Protein AF-A0A6H5H9C3-F1 (afdb_monomer_lite)

Secondary structure (DSSP, 8-state):
-----------------------S----PPP----HHHHHHHHHHHHHHHHHHHHHHHHHHHHHHTT-HHHHHHHHHHHHHHHHHHHHHHHHHHHHHHHHHHHHHHHHS--EEE-TTT--EEETT--HHHHHHHHTSHHHHHHHHHHHHHHHHHHHH--

Sequence (159 aa):
MNQKTLLKPVSHVRLFSFPSHRPSGQTNSLPSTLSAAQTQRNDETIKLLTEKINKLVNEAEAAGIEGNVEQAQGLMKLCDQLKDERETLQKQNDNHAWSQTAELAAAQEKQMEVCEVCGAFLIVGDAQSRIDDHLQGKQHVGYQRLRTSLEEIMVRIFP

Organism: NCBI:txid355587

InterPro domains:
  IPR004882 Luc7-related [PF03194] (38-154)
  IPR004882 Luc7-related [PTHR12375] (36-154)

Radius of gyration: 32.12 Å; chains: 1; bounding box: 60×35×96 Å

Foldseek 3Di:
DDDPDDDDPPPDDPQPPPDPPDPPDDDDDDLPQQDPVNLVVLVVLLVVLVVLLVVLQVVLVVCVVVVVNVSSVVSVVVSVVSVVVSVVSVVSNVVNVVVVVVVVVVVVPFRWDADPQQRDIDGPPDDVVVVVCVCPDPRNVVSNVVVVVVVVVCVVVPD

Structure (mmCIF, N/CA/C/O backbone):
data_AF-A0A6H5H9C3-F1
#
_entry.id   AF-A0A6H5H9C3-F1
#
loop_
_atom_site.group_PDB
_atom_site.id
_atom_site.type_symbol
_atom_site.label_atom_id
_atom_site.label_alt_id
_atom_site.label_comp_id
_atom_site.label_asym_id
_atom_site.label_entity_id
_atom_site.label_seq_id
_atom_site.pdbx_PDB_ins_code
_atom_site.Cartn_x
_atom_site.Cartn_y
_atom_site.Cartn_z
_atom_site.occupancy
_atom_site.B_iso_or_equiv
_atom_site.auth_seq_id
_atom_site.auth_comp_id
_atom_site.auth_asym_id
_atom_site.auth_atom_id
_atom_site.pdbx_PDB_model_num
ATOM 1 N N . MET A 1 1 ? 23.555 20.138 -42.096 1.00 34.34 1 MET A N 1
ATOM 2 C CA . MET A 1 1 ? 23.236 18.814 -41.523 1.00 34.34 1 MET A CA 1
ATOM 3 C C . MET A 1 1 ? 22.228 18.993 -40.403 1.00 34.34 1 MET A C 1
ATOM 5 O O . MET A 1 1 ? 22.575 19.577 -39.394 1.00 34.34 1 MET A O 1
ATOM 9 N N . ASN A 1 2 ? 20.981 18.572 -40.605 1.00 30.94 2 ASN A N 1
ATOM 10 C CA . ASN A 1 2 ? 19.953 18.534 -39.563 1.00 30.94 2 ASN A CA 1
ATOM 11 C C . ASN A 1 2 ? 19.039 17.348 -39.880 1.00 30.94 2 ASN A C 1
ATOM 13 O O . ASN A 1 2 ? 18.155 17.467 -40.724 1.00 30.94 2 ASN A O 1
ATOM 17 N N . GLN A 1 3 ? 19.278 16.197 -39.251 1.00 36.44 3 GLN A N 1
ATOM 18 C CA . GLN A 1 3 ? 18.297 15.114 -39.230 1.00 36.44 3 GLN A CA 1
ATOM 19 C C . GLN A 1 3 ? 17.528 15.213 -37.918 1.00 36.44 3 GLN A C 1
ATOM 21 O O . GLN A 1 3 ? 18.000 14.806 -36.863 1.00 36.44 3 GLN A O 1
ATOM 26 N N . LYS A 1 4 ? 16.332 15.797 -38.005 1.00 38.25 4 LYS A N 1
ATOM 27 C CA . LYS A 1 4 ? 15.279 15.607 -37.012 1.00 38.25 4 LYS A CA 1
ATOM 28 C C . LYS A 1 4 ? 14.803 14.161 -37.154 1.00 38.25 4 LYS A C 1
ATOM 30 O O . LYS A 1 4 ? 14.008 13.862 -38.040 1.00 38.25 4 LYS A O 1
ATOM 35 N N . THR A 1 5 ? 15.324 13.257 -36.332 1.00 40.38 5 THR A N 1
ATOM 36 C CA . THR A 1 5 ? 14.770 11.908 -36.207 1.00 40.38 5 THR A CA 1
ATOM 37 C C . THR A 1 5 ? 13.437 12.005 -35.481 1.00 40.38 5 THR A C 1
ATOM 39 O O . THR A 1 5 ? 13.353 12.387 -34.316 1.00 40.38 5 THR A O 1
ATOM 42 N N . LEU A 1 6 ? 12.395 11.719 -36.251 1.00 36.31 6 LEU A N 1
ATOM 43 C CA . LEU A 1 6 ? 10.996 11.639 -35.878 1.00 36.31 6 LEU A CA 1
ATOM 44 C C . LEU A 1 6 ? 10.822 10.683 -34.683 1.00 36.31 6 LEU A C 1
ATOM 46 O O . LEU A 1 6 ? 10.907 9.467 -34.840 1.00 36.31 6 LEU A O 1
ATOM 50 N N . LEU A 1 7 ? 10.582 11.244 -33.497 1.00 38.78 7 LEU A N 1
ATOM 51 C CA . LEU A 1 7 ? 10.073 10.521 -32.332 1.00 38.78 7 LEU A CA 1
ATOM 52 C C . LEU A 1 7 ? 8.739 9.879 -32.730 1.00 38.78 7 LEU A C 1
ATOM 54 O O . LEU A 1 7 ? 7.749 10.581 -32.943 1.00 38.78 7 LEU A O 1
ATOM 58 N N . LYS A 1 8 ? 8.710 8.553 -32.882 1.00 35.19 8 LYS A N 1
ATOM 59 C CA . LYS A 1 8 ? 7.444 7.827 -33.004 1.00 35.19 8 LYS A CA 1
ATOM 60 C C . LYS A 1 8 ? 6.852 7.651 -31.601 1.00 35.19 8 LYS A C 1
ATOM 62 O O . LYS A 1 8 ? 7.593 7.274 -30.693 1.00 35.19 8 LYS A O 1
ATOM 67 N N . PRO A 1 9 ? 5.549 7.913 -31.407 1.00 36.75 9 PRO A N 1
ATOM 68 C CA . PRO A 1 9 ? 4.890 7.663 -30.136 1.00 36.75 9 PRO A CA 1
ATOM 69 C C . PRO A 1 9 ? 4.886 6.157 -29.868 1.00 36.75 9 PRO A C 1
ATOM 71 O O . PRO A 1 9 ? 4.458 5.365 -30.707 1.00 36.75 9 PRO A O 1
ATOM 74 N N . VAL A 1 10 ? 5.391 5.772 -28.701 1.00 47.66 10 VAL A N 1
ATOM 75 C CA . VAL A 1 10 ? 5.420 4.395 -28.209 1.00 47.66 10 VAL A CA 1
ATOM 76 C C . VAL A 1 10 ? 3.984 4.006 -27.835 1.00 47.66 10 VAL A C 1
ATOM 78 O O . VAL A 1 10 ? 3.555 4.176 -26.701 1.00 47.66 10 VAL A O 1
ATOM 81 N N . SER A 1 11 ? 3.185 3.587 -28.819 1.00 41.50 11 SER A N 1
ATOM 82 C CA . SER A 1 11 ? 1.753 3.300 -28.639 1.00 41.50 11 SER A CA 1
ATOM 83 C C . SER A 1 11 ? 1.401 1.812 -28.605 1.00 41.50 11 SER A C 1
ATOM 85 O O . SER A 1 11 ? 0.225 1.475 -28.706 1.00 41.50 11 SER A O 1
ATOM 87 N N . HIS A 1 12 ? 2.363 0.908 -28.415 1.00 40.94 12 HIS A N 1
ATOM 88 C CA . HIS A 1 12 ? 2.082 -0.521 -28.238 1.00 40.94 12 HIS A CA 1
ATOM 89 C C . HIS A 1 12 ? 3.097 -1.167 -27.285 1.00 40.94 12 HIS A C 1
ATOM 91 O O . HIS A 1 12 ? 4.005 -1.872 -27.707 1.00 40.94 12 HIS A O 1
ATOM 97 N N . VAL A 1 13 ? 2.943 -0.921 -25.982 1.00 40.88 13 VAL A N 1
ATOM 98 C CA . VAL A 1 13 ? 3.722 -1.598 -24.933 1.00 40.88 13 VAL A CA 1
ATOM 99 C C . VAL A 1 13 ? 2.786 -2.547 -24.207 1.00 40.88 13 VAL A C 1
ATOM 101 O O . VAL A 1 13 ? 1.769 -2.133 -23.650 1.00 40.88 13 VAL A O 1
ATOM 104 N N . ARG A 1 14 ? 3.107 -3.843 -24.224 1.00 41.47 14 ARG A N 1
ATOM 105 C CA . ARG A 1 14 ? 2.462 -4.802 -23.323 1.00 41.47 14 ARG A CA 1
ATOM 106 C C . ARG A 1 14 ? 2.904 -4.454 -21.907 1.00 41.47 14 ARG A C 1
ATOM 108 O O . ARG A 1 14 ? 4.060 -4.678 -21.563 1.00 41.47 14 ARG A O 1
ATOM 115 N N . LEU A 1 15 ? 1.982 -3.940 -21.093 1.00 38.38 15 LEU A N 1
ATOM 116 C CA . LEU A 1 15 ? 2.167 -3.901 -19.647 1.00 38.38 15 LEU A CA 1
ATOM 117 C C . LEU A 1 15 ? 2.417 -5.334 -19.165 1.00 38.38 15 LEU A C 1
ATOM 119 O O . LEU A 1 15 ? 1.490 -6.137 -19.073 1.00 38.38 15 LEU A O 1
ATOM 123 N N . PHE A 1 16 ? 3.662 -5.657 -18.837 1.00 40.94 16 PHE A N 1
ATOM 124 C CA . PHE A 1 16 ? 3.949 -6.812 -18.003 1.00 40.94 16 PHE A CA 1
ATOM 125 C C . PHE A 1 16 ? 3.758 -6.376 -16.553 1.00 40.94 16 PHE A C 1
ATOM 127 O O . PHE A 1 16 ? 4.698 -5.990 -15.867 1.00 40.94 16 PHE A O 1
ATOM 134 N N . SER A 1 17 ? 2.505 -6.401 -16.096 1.00 43.41 17 SER A N 1
ATOM 135 C CA . SER A 1 17 ? 2.225 -6.404 -14.664 1.00 43.41 17 SER A CA 1
ATOM 136 C C . SER A 1 17 ? 2.742 -7.737 -14.124 1.00 43.41 17 SER A C 1
ATOM 138 O O . SER A 1 17 ? 2.190 -8.794 -14.433 1.00 43.41 17 SER A O 1
ATOM 140 N N . PHE A 1 18 ? 3.853 -7.708 -13.387 1.00 39.09 18 PHE A N 1
ATOM 141 C CA . PHE A 1 18 ? 4.238 -8.851 -12.569 1.00 39.09 18 PHE A CA 1
ATOM 142 C C . PHE A 1 18 ? 3.123 -9.047 -11.538 1.00 39.09 18 PHE A C 1
ATOM 144 O O . PHE A 1 18 ? 2.817 -8.102 -10.810 1.00 39.09 18 PHE A O 1
ATOM 151 N N . PRO A 1 19 ? 2.476 -10.224 -11.471 1.00 38.62 19 PRO A N 1
ATOM 152 C CA . PRO A 1 19 ? 1.470 -10.451 -10.458 1.00 38.62 19 PRO A CA 1
ATOM 153 C C . PRO A 1 19 ? 2.187 -10.489 -9.111 1.00 38.62 19 PRO A C 1
ATOM 155 O O . PRO A 1 19 ? 2.839 -11.481 -8.783 1.00 38.62 19 PRO A O 1
ATOM 158 N N . SER A 1 20 ? 2.031 -9.437 -8.306 1.00 45.88 20 SER A N 1
ATOM 159 C CA . SER A 1 20 ? 2.064 -9.605 -6.856 1.00 45.88 20 SER A CA 1
ATOM 160 C C . SER A 1 20 ? 1.095 -10.748 -6.556 1.00 45.88 20 SER A C 1
ATOM 162 O O . SER A 1 20 ? -0.081 -10.670 -6.915 1.00 45.88 20 SER A O 1
ATOM 164 N N . HIS A 1 21 ? 1.603 -11.868 -6.034 1.00 38.03 21 HIS A N 1
ATOM 165 C CA . HIS A 1 21 ? 0.806 -13.051 -5.714 1.00 38.03 21 HIS A CA 1
ATOM 166 C C . HIS A 1 21 ? -0.350 -12.636 -4.791 1.00 38.03 21 HIS A C 1
ATOM 168 O O . HIS A 1 21 ? -0.188 -12.488 -3.583 1.00 38.03 21 HIS A O 1
ATOM 174 N N . ARG A 1 22 ? -1.528 -12.415 -5.380 1.00 41.31 22 ARG A N 1
ATOM 175 C CA . ARG A 1 22 ? -2.783 -12.180 -4.675 1.00 41.31 22 ARG A CA 1
ATOM 176 C C . ARG A 1 22 ? -3.394 -13.557 -4.414 1.00 41.31 22 ARG A C 1
ATOM 178 O O . ARG A 1 22 ? -3.741 -14.228 -5.388 1.00 41.31 22 ARG A O 1
ATOM 185 N N . PRO A 1 23 ? -3.543 -14.003 -3.155 1.00 34.94 23 PRO A N 1
ATOM 186 C CA . PRO A 1 23 ? -4.258 -15.237 -2.886 1.00 34.94 23 PRO A CA 1
ATOM 187 C C . PRO A 1 23 ? -5.704 -15.063 -3.363 1.00 34.94 23 PRO A C 1
ATOM 189 O O . PRO A 1 23 ? -6.411 -14.123 -2.996 1.00 34.94 23 PRO A O 1
ATOM 192 N N . SER A 1 24 ? -6.104 -15.942 -4.274 1.00 39.88 24 SER A N 1
ATOM 193 C CA . SER A 1 24 ? -7.412 -15.987 -4.911 1.00 39.88 24 SER A CA 1
ATOM 194 C C . SER A 1 24 ? -8.480 -16.390 -3.897 1.00 39.88 24 SER A C 1
ATOM 196 O O . SER A 1 24 ? -8.550 -17.554 -3.509 1.00 39.88 24 SER A O 1
ATOM 198 N N . GLY A 1 25 ? -9.314 -15.435 -3.478 1.00 43.12 25 GLY A N 1
ATOM 199 C CA . GLY A 1 25 ? -10.442 -15.734 -2.596 1.00 43.12 25 GLY A CA 1
ATOM 200 C C . GLY A 1 25 ? -11.137 -14.528 -1.972 1.00 43.12 25 GLY A C 1
ATOM 201 O O . GLY A 1 25 ? -11.368 -14.544 -0.771 1.00 43.12 25 GLY A O 1
ATOM 202 N N . GLN A 1 26 ? -11.482 -13.491 -2.741 1.00 38.97 26 GLN A N 1
ATOM 203 C CA . GLN A 1 26 ? -12.469 -12.505 -2.285 1.00 38.97 26 GLN A CA 1
ATOM 204 C C . GLN A 1 26 ? -13.233 -11.927 -3.478 1.00 38.97 26 GLN A C 1
ATOM 206 O O . GLN A 1 26 ? -12.684 -11.238 -4.336 1.00 38.97 26 GLN A O 1
ATOM 211 N N . THR A 1 27 ? -14.510 -12.293 -3.548 1.00 36.69 27 THR A N 1
ATOM 212 C CA . THR A 1 27 ? -15.517 -11.737 -4.448 1.00 36.69 27 THR A CA 1
ATOM 213 C C . THR A 1 27 ? -15.648 -10.239 -4.187 1.00 36.69 27 THR A C 1
ATOM 215 O O . THR A 1 27 ? -15.846 -9.836 -3.044 1.00 36.69 27 THR A O 1
ATOM 218 N N . ASN A 1 28 ? -15.542 -9.422 -5.238 1.00 39.44 28 ASN A N 1
ATOM 219 C CA . ASN A 1 28 ? -15.745 -7.975 -5.184 1.00 39.44 28 ASN A CA 1
ATOM 220 C C . ASN A 1 28 ? -17.190 -7.642 -4.769 1.00 39.44 28 ASN A C 1
ATOM 222 O O . ASN A 1 28 ? -18.066 -7.480 -5.614 1.00 39.44 28 ASN A O 1
ATOM 226 N N . SER A 1 29 ? -17.429 -7.498 -3.471 1.00 36.78 29 SER A N 1
ATOM 227 C CA . SER A 1 29 ? -18.354 -6.490 -2.958 1.00 36.78 29 SER A CA 1
ATOM 228 C C . SER A 1 29 ? -17.519 -5.249 -2.661 1.00 36.78 29 SER A C 1
ATOM 230 O O . SER A 1 29 ? -16.536 -5.357 -1.929 1.00 36.78 29 SER A O 1
ATOM 232 N N . LEU A 1 30 ? -17.870 -4.099 -3.246 1.00 33.38 30 LEU A N 1
ATOM 233 C CA . LEU A 1 30 ? -17.202 -2.829 -2.953 1.00 33.38 30 LEU A CA 1
ATOM 234 C C . LEU A 1 30 ? -17.127 -2.628 -1.427 1.00 33.38 30 LEU A C 1
ATOM 236 O O . LEU A 1 30 ? -18.184 -2.595 -0.792 1.00 33.38 30 LEU A O 1
ATOM 240 N N . PRO A 1 31 ? -15.935 -2.493 -0.818 1.00 45.16 31 PRO A N 1
ATOM 241 C CA . PRO A 1 31 ? -15.855 -2.044 0.558 1.00 45.16 31 PRO A CA 1
ATOM 242 C C . PRO A 1 31 ? -16.257 -0.571 0.568 1.00 45.16 31 PRO A C 1
ATOM 244 O O . PRO A 1 31 ? -15.658 0.260 -0.113 1.00 45.16 31 PRO A O 1
ATOM 247 N N . SER A 1 32 ? -17.320 -0.255 1.299 1.00 44.19 32 SER A N 1
ATOM 248 C CA . SER A 1 32 ? -17.755 1.111 1.560 1.00 44.19 32 SER A CA 1
ATOM 249 C C . SER A 1 32 ? -16.576 1.895 2.141 1.00 44.19 32 SER A C 1
ATOM 251 O O . SER A 1 32 ? -16.198 1.680 3.291 1.00 44.19 32 SER A O 1
ATOM 253 N N . THR A 1 33 ? -15.960 2.772 1.351 1.00 55.62 33 THR A N 1
ATOM 254 C CA . THR A 1 33 ? -14.841 3.608 1.797 1.00 55.62 33 THR A CA 1
ATOM 255 C C . THR A 1 33 ? -15.364 4.596 2.840 1.00 55.62 33 THR A C 1
ATOM 257 O O . THR A 1 33 ? -16.000 5.597 2.500 1.00 55.62 33 THR A O 1
ATOM 260 N N . LEU A 1 34 ? -15.176 4.289 4.125 1.00 62.75 34 LEU A N 1
ATOM 261 C CA . LEU A 1 34 ? -15.508 5.198 5.222 1.00 62.75 34 LEU A CA 1
ATOM 262 C C . LEU A 1 34 ? -14.599 6.431 5.126 1.00 62.75 34 LEU A C 1
ATOM 264 O O . LEU A 1 34 ? -13.398 6.306 4.948 1.00 62.75 34 LEU A O 1
ATOM 268 N N . SER A 1 35 ? -15.152 7.643 5.208 1.00 69.69 35 SER A N 1
ATOM 269 C CA . SER A 1 35 ? -14.317 8.854 5.197 1.00 69.69 35 SER A CA 1
ATOM 270 C C . SER A 1 35 ? -13.532 8.995 6.508 1.00 69.69 35 SER A C 1
ATOM 272 O O . SER A 1 35 ? -13.998 8.544 7.554 1.00 69.69 35 SER A O 1
ATOM 274 N N . ALA A 1 36 ? -12.399 9.707 6.494 1.00 73.44 36 ALA A N 1
ATOM 275 C CA . ALA A 1 36 ? -11.625 10.004 7.709 1.00 73.44 36 ALA A CA 1
ATOM 276 C C . ALA A 1 36 ? -12.474 10.677 8.812 1.00 73.44 36 ALA A C 1
ATOM 278 O O . ALA A 1 36 ? -12.313 10.390 9.996 1.00 73.44 36 ALA A O 1
ATOM 279 N N . ALA A 1 37 ? -13.447 11.510 8.422 1.00 76.94 37 ALA A N 1
ATOM 280 C CA . ALA A 1 37 ? -14.406 12.115 9.345 1.00 76.94 37 ALA A CA 1
ATOM 281 C C . ALA A 1 37 ? -15.378 11.088 9.955 1.00 76.94 37 ALA A C 1
ATOM 283 O O . ALA A 1 37 ? -15.817 11.252 11.089 1.00 76.94 37 ALA A O 1
ATOM 284 N N . GLN A 1 38 ? -15.725 10.030 9.218 1.00 78.69 38 GLN A N 1
ATOM 285 C CA . GLN A 1 38 ? -16.552 8.929 9.714 1.00 78.69 38 GLN A CA 1
ATOM 286 C C . GLN A 1 38 ? -15.774 8.075 10.724 1.00 78.69 38 GLN A C 1
ATOM 288 O O . GLN A 1 38 ? -16.304 7.774 11.786 1.00 78.69 38 GLN A O 1
ATOM 293 N N . THR A 1 39 ? -14.508 7.758 10.427 1.00 79.38 39 THR A N 1
ATOM 294 C CA . THR A 1 39 ? -13.589 7.071 11.349 1.00 79.38 39 THR A CA 1
ATOM 295 C C . THR A 1 39 ? -13.470 7.821 12.674 1.00 79.38 39 THR A C 1
ATOM 297 O O . THR A 1 39 ? -13.676 7.228 13.727 1.00 79.38 39 THR A O 1
ATOM 300 N N . GLN A 1 40 ? -13.249 9.139 12.637 1.00 80.88 40 GLN A N 1
ATOM 301 C CA . GLN A 1 40 ? -13.139 9.940 13.858 1.00 80.88 40 GLN A CA 1
ATOM 302 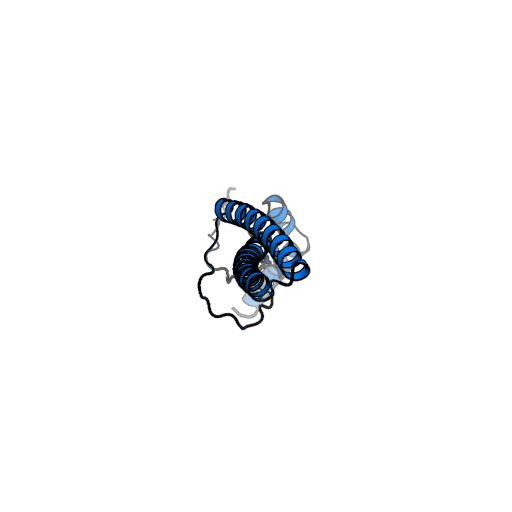C C . GLN A 1 40 ? -14.434 9.935 14.692 1.00 80.88 40 GLN A C 1
ATOM 304 O O . GLN A 1 40 ? -14.382 9.787 15.912 1.00 80.88 40 GLN A O 1
ATOM 309 N N . ARG A 1 41 ? -15.608 10.037 14.050 1.00 85.62 41 ARG A N 1
ATOM 310 C CA . ARG A 1 41 ? -16.906 9.927 14.745 1.00 85.62 41 ARG A CA 1
ATOM 311 C C . ARG A 1 41 ? -17.126 8.539 15.343 1.00 85.62 41 ARG A C 1
ATOM 313 O O . ARG A 1 41 ? -17.678 8.423 16.438 1.00 85.62 41 ARG A O 1
ATOM 320 N N . ASN A 1 42 ? -16.700 7.490 14.643 1.00 86.31 42 ASN A N 1
ATOM 321 C CA . ASN A 1 42 ? -16.767 6.125 15.150 1.00 86.31 42 ASN A CA 1
ATOM 322 C C . ASN A 1 42 ? -15.861 5.968 16.378 1.00 86.31 42 ASN A C 1
ATOM 324 O O . ASN A 1 42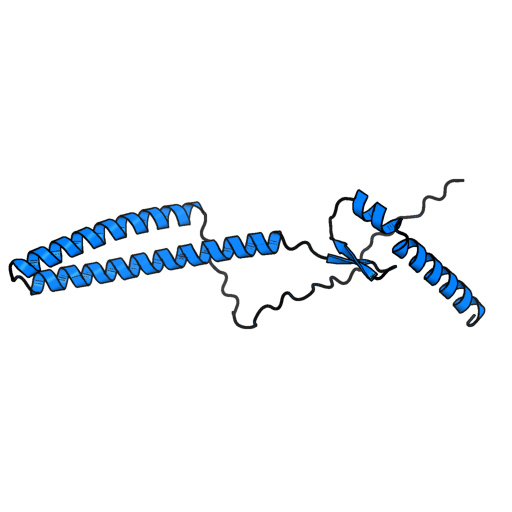 ? -16.314 5.419 17.376 1.00 86.31 42 ASN A O 1
ATOM 328 N N . ASP A 1 43 ? -14.647 6.526 16.365 1.00 86.88 43 ASP A N 1
ATOM 329 C CA . ASP A 1 43 ? -13.733 6.512 17.517 1.00 86.88 43 ASP A CA 1
ATOM 330 C C . ASP A 1 43 ? -14.300 7.260 18.730 1.00 86.88 43 ASP A C 1
ATOM 332 O O . ASP A 1 43 ? -14.187 6.798 19.867 1.00 86.88 43 ASP A O 1
ATOM 336 N N . GLU A 1 44 ? -14.949 8.405 18.513 1.00 90.06 44 GLU A N 1
ATOM 337 C CA . GLU A 1 44 ? -15.666 9.128 19.570 1.00 90.06 44 GLU A CA 1
ATOM 338 C C . GLU A 1 44 ? -16.826 8.294 20.129 1.00 90.06 44 GLU A C 1
ATOM 340 O O . GLU A 1 44 ? -16.998 8.194 21.345 1.00 90.06 44 GLU A O 1
ATOM 345 N N . THR A 1 45 ? -17.576 7.621 19.256 1.00 90.81 45 THR A N 1
ATOM 346 C CA . THR A 1 45 ? -18.684 6.742 19.653 1.00 90.81 45 THR A CA 1
ATOM 347 C C . THR A 1 45 ? -18.181 5.525 20.436 1.00 90.81 45 THR A C 1
ATOM 349 O O . THR A 1 45 ? -18.754 5.183 21.467 1.00 90.81 45 THR A O 1
ATOM 352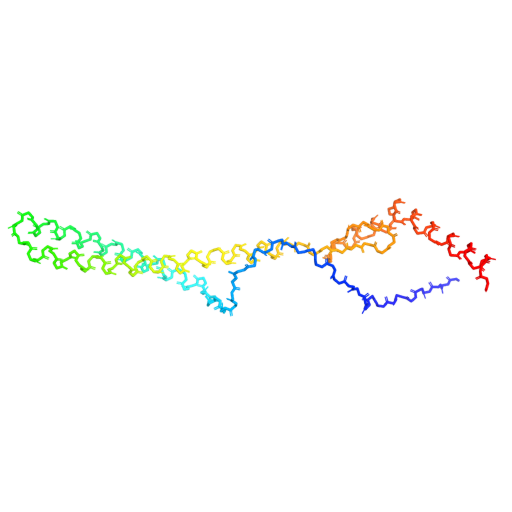 N N . ILE A 1 46 ? -17.065 4.916 20.023 1.00 92.12 46 ILE A N 1
ATOM 353 C CA . ILE A 1 46 ? -16.403 3.804 20.723 1.00 92.12 46 ILE A CA 1
ATOM 354 C C . ILE A 1 46 ? -15.977 4.220 22.136 1.00 92.12 46 ILE A C 1
ATOM 356 O O . ILE A 1 46 ? -16.187 3.462 23.090 1.00 92.12 46 ILE A O 1
ATOM 360 N N . LYS A 1 47 ? -15.428 5.431 22.306 1.00 93.12 47 LYS A N 1
ATOM 361 C CA . LYS A 1 47 ? -15.080 5.973 23.631 1.00 93.12 47 LYS A CA 1
ATOM 362 C C . LYS A 1 47 ? -16.318 6.130 24.512 1.00 93.12 47 LYS A C 1
ATOM 364 O O . LYS A 1 47 ? -16.330 5.630 25.635 1.00 93.12 47 LYS A O 1
ATOM 369 N N . LEU A 1 48 ? -17.383 6.735 23.983 1.00 93.75 48 LEU A N 1
ATOM 370 C CA . LEU A 1 48 ? -18.644 6.915 24.711 1.00 93.75 48 LEU A CA 1
ATOM 371 C C . LEU A 1 48 ? -19.296 5.578 25.096 1.00 93.75 48 LEU A C 1
ATOM 373 O O . LEU A 1 48 ? -19.804 5.436 26.208 1.00 93.75 48 LEU A O 1
ATOM 377 N N . LEU A 1 49 ? -19.274 4.586 24.201 1.00 93.62 49 LEU A N 1
ATOM 378 C CA . LEU A 1 49 ? -19.761 3.235 24.486 1.00 93.62 49 LEU A CA 1
ATOM 379 C C . LEU A 1 49 ? -18.933 2.574 25.590 1.00 93.62 49 LEU A C 1
ATOM 381 O O . LEU A 1 49 ? -19.501 1.981 26.500 1.00 93.62 49 LEU A O 1
ATOM 385 N N . THR A 1 50 ? -17.609 2.734 25.568 1.00 93.69 50 THR A N 1
ATOM 386 C CA . THR A 1 50 ? -16.711 2.196 26.604 1.00 93.69 50 THR A CA 1
ATOM 387 C C . THR A 1 50 ? -17.002 2.803 27.978 1.00 93.69 50 THR A C 1
ATOM 389 O O . THR A 1 50 ? -17.096 2.076 28.966 1.00 93.69 50 THR A O 1
ATOM 392 N N . GLU A 1 51 ? -17.220 4.117 28.055 1.00 95.62 51 GLU A N 1
ATOM 393 C CA . GLU A 1 51 ? -17.619 4.776 29.303 1.00 95.62 51 GLU A CA 1
ATOM 394 C C . GLU A 1 51 ? -18.974 4.276 29.820 1.00 95.62 51 GLU A C 1
ATOM 396 O O . GLU A 1 51 ? -19.117 4.013 31.015 1.00 95.62 51 GLU A O 1
ATOM 401 N N . LYS A 1 52 ? -19.966 4.112 28.935 1.00 94.38 52 LYS A N 1
ATOM 402 C CA . LYS A 1 52 ? -21.287 3.573 29.298 1.00 94.38 52 LYS A CA 1
ATOM 403 C C . LYS A 1 52 ? -21.207 2.127 29.783 1.00 94.38 52 LYS A C 1
ATOM 405 O O . LYS A 1 52 ? -21.825 1.804 30.791 1.00 94.38 52 LYS A O 1
ATOM 410 N N . ILE A 1 53 ? -20.425 1.284 29.107 1.00 95.19 53 ILE A N 1
ATOM 411 C CA . ILE A 1 53 ? -20.168 -0.106 29.504 1.00 95.19 53 ILE A CA 1
ATOM 412 C C . ILE A 1 53 ? -19.590 -0.147 30.921 1.00 95.19 53 ILE A C 1
ATOM 414 O O . ILE A 1 53 ? -20.121 -0.854 31.769 1.00 95.19 53 ILE A O 1
ATOM 418 N N . ASN A 1 54 ? -18.565 0.660 31.210 1.00 95.69 54 ASN A N 1
ATOM 419 C CA . ASN A 1 54 ? -17.949 0.695 32.539 1.00 95.69 54 ASN A CA 1
ATOM 420 C C . ASN A 1 54 ? -18.938 1.132 33.632 1.00 95.69 54 ASN A C 1
ATOM 422 O O . ASN A 1 54 ? -18.940 0.563 34.720 1.00 95.69 54 ASN A O 1
ATOM 426 N N . LYS A 1 55 ? -19.813 2.106 33.346 1.00 95.94 55 LYS A N 1
ATOM 427 C CA . LYS A 1 55 ? -20.871 2.515 34.286 1.00 95.94 55 LYS A CA 1
ATOM 428 C C . LYS A 1 55 ? -21.864 1.384 34.556 1.00 95.94 55 LYS A C 1
ATOM 430 O O . LYS A 1 55 ? -22.132 1.094 35.715 1.00 95.94 55 LYS A O 1
ATOM 435 N N . LEU A 1 56 ? -22.347 0.714 33.508 1.00 94.50 56 LEU A N 1
ATOM 436 C CA . LEU A 1 56 ? -23.289 -0.402 33.644 1.00 94.50 56 LEU A CA 1
ATOM 437 C C . LEU A 1 56 ? -22.688 -1.592 34.396 1.00 94.50 56 LEU A C 1
ATOM 439 O O . LEU A 1 56 ? -23.400 -2.236 35.158 1.00 94.50 56 LEU A O 1
ATOM 443 N N . VAL A 1 57 ? -21.396 -1.878 34.207 1.00 95.44 57 VAL A N 1
ATOM 444 C CA . VAL A 1 57 ? -20.694 -2.921 34.972 1.00 95.44 57 VAL A CA 1
ATOM 445 C C . VAL A 1 57 ? -20.672 -2.566 36.457 1.00 95.44 57 VAL A C 1
ATOM 447 O O . VAL A 1 57 ? -21.083 -3.386 37.270 1.00 95.44 57 VAL A O 1
ATOM 450 N N . ASN A 1 58 ? -20.299 -1.334 36.810 1.00 96.06 58 ASN A N 1
ATOM 451 C CA . ASN A 1 58 ? -20.286 -0.892 38.207 1.00 96.06 58 ASN A CA 1
ATOM 452 C C . ASN A 1 58 ? -21.688 -0.940 38.847 1.00 96.06 58 ASN A C 1
ATOM 454 O O . ASN A 1 58 ? -21.836 -1.355 39.994 1.00 96.06 58 ASN A O 1
ATOM 458 N N . GLU A 1 59 ? -22.727 -0.533 38.111 1.00 94.44 59 GLU A N 1
ATOM 459 C CA . GLU A 1 59 ? -24.120 -0.607 38.576 1.00 94.44 59 GLU A CA 1
ATOM 460 C C . GLU A 1 59 ? -24.590 -2.061 38.749 1.00 94.44 59 GLU A C 1
ATOM 462 O O . GLU A 1 59 ? -25.276 -2.378 39.722 1.00 94.44 59 GLU A O 1
ATOM 467 N N . ALA A 1 60 ? -24.199 -2.962 37.840 1.00 95.50 60 ALA A N 1
ATOM 468 C CA . ALA A 1 60 ? -24.512 -4.385 37.934 1.00 95.50 60 ALA A CA 1
ATOM 469 C C . ALA A 1 60 ? -23.813 -5.047 39.131 1.00 95.50 60 ALA A C 1
ATOM 471 O O . ALA A 1 60 ? -24.425 -5.857 39.827 1.00 95.50 60 ALA A O 1
ATOM 472 N N . GLU A 1 61 ? -22.555 -4.686 39.394 1.00 94.25 61 GLU A N 1
ATOM 473 C CA . GLU A 1 61 ? -21.800 -5.150 40.559 1.00 94.25 61 GLU A CA 1
ATOM 474 C C . GLU A 1 61 ? -22.448 -4.686 41.868 1.00 94.25 61 GLU A C 1
ATOM 476 O O . GLU A 1 61 ? -22.661 -5.505 42.763 1.00 94.25 61 GLU A O 1
ATOM 481 N N . ALA A 1 62 ? -22.836 -3.409 41.966 1.00 95.38 62 ALA A N 1
ATOM 482 C CA . ALA A 1 62 ? -23.530 -2.873 43.137 1.00 95.38 62 ALA A CA 1
ATOM 483 C C . ALA A 1 62 ? -24.868 -3.589 43.393 1.00 95.38 62 ALA A C 1
ATOM 485 O O . ALA A 1 62 ? -25.102 -4.077 44.499 1.00 95.38 62 ALA A O 1
ATOM 486 N N . ALA A 1 63 ? -25.701 -3.745 42.356 1.00 94.75 63 ALA A N 1
ATOM 487 C CA . ALA A 1 63 ? -26.958 -4.489 42.452 1.00 94.75 63 ALA A CA 1
ATOM 488 C C . ALA A 1 63 ? -26.735 -5.961 42.854 1.00 94.75 63 ALA A C 1
ATOM 490 O O . ALA A 1 63 ? -27.527 -6.531 43.603 1.00 94.75 63 ALA A O 1
ATOM 491 N N . GLY A 1 64 ? -25.638 -6.574 42.397 1.00 94.31 64 GLY A N 1
ATOM 492 C CA . GLY A 1 64 ? -25.237 -7.924 42.790 1.00 94.31 64 GLY A CA 1
ATOM 493 C C . GLY A 1 64 ? -24.860 -8.036 44.271 1.00 94.31 64 GLY A C 1
ATOM 494 O O . GLY A 1 64 ? -25.280 -8.987 44.931 1.00 94.31 64 GLY A O 1
ATOM 495 N N . ILE A 1 65 ? -24.123 -7.057 44.810 1.00 93.56 65 ILE A N 1
ATOM 496 C CA . ILE A 1 65 ? -23.743 -6.996 46.235 1.00 93.56 65 ILE A CA 1
ATOM 497 C C . ILE A 1 65 ? -24.977 -6.809 47.126 1.00 93.56 65 ILE A C 1
ATOM 499 O O . ILE A 1 65 ? -25.072 -7.427 48.185 1.00 93.56 65 ILE A O 1
ATOM 503 N N . GLU A 1 66 ? -25.946 -6.008 46.681 1.00 95.00 66 GLU A N 1
ATOM 504 C CA . GLU A 1 66 ? -27.230 -5.806 47.366 1.00 95.00 66 GLU A CA 1
ATOM 505 C C . GLU A 1 66 ? -28.159 -7.034 47.293 1.00 95.00 66 GLU A C 1
ATOM 507 O O . GLU A 1 66 ? -29.218 -7.054 47.920 1.00 95.00 66 GLU A O 1
ATOM 512 N N . GLY A 1 67 ? -27.769 -8.078 46.553 1.00 95.12 67 GLY A N 1
ATOM 513 C CA . GLY A 1 67 ? -28.548 -9.304 46.377 1.00 95.12 67 GLY A CA 1
ATOM 514 C C . GLY A 1 67 ? -29.674 -9.182 45.348 1.00 95.12 67 GLY A C 1
ATOM 515 O O . GLY A 1 67 ? -30.486 -10.099 45.218 1.00 95.12 67 GLY A O 1
ATOM 516 N N . ASN A 1 68 ? -29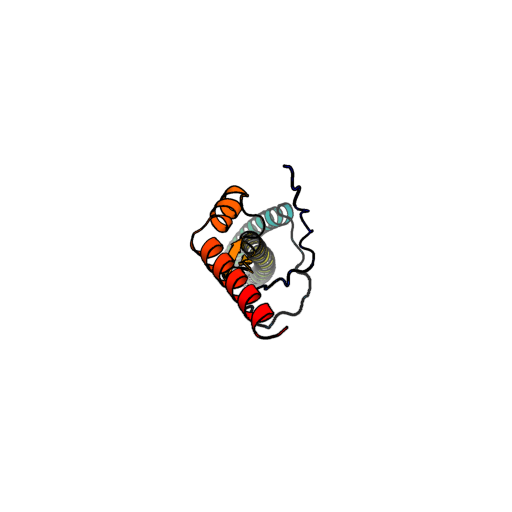.724 -8.086 44.585 1.00 93.81 68 ASN A N 1
ATOM 517 C CA . ASN A 1 68 ? -30.738 -7.839 43.565 1.00 93.81 68 ASN A CA 1
ATOM 518 C C . ASN A 1 68 ? -30.343 -8.478 42.220 1.00 93.81 68 ASN A C 1
ATOM 520 O O . ASN A 1 68 ? -29.966 -7.817 41.247 1.00 93.81 68 ASN A O 1
ATOM 524 N N . VAL A 1 69 ? -30.400 -9.814 42.187 1.00 91.94 69 VAL A N 1
ATOM 525 C C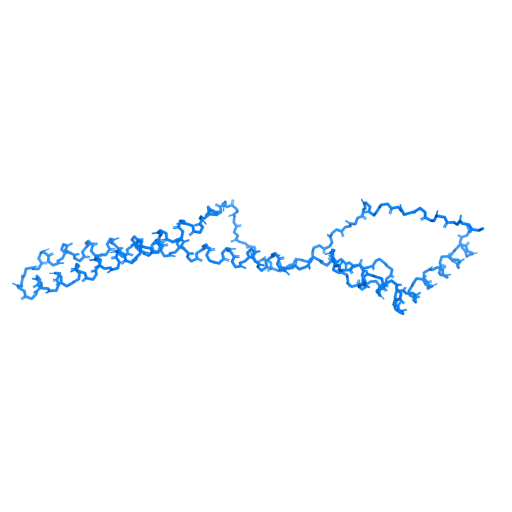A . VAL A 1 69 ? -29.887 -10.650 41.085 1.00 91.94 69 VAL A CA 1
ATOM 526 C C . VAL A 1 69 ? -30.570 -10.348 39.745 1.00 91.94 69 VAL A C 1
ATOM 528 O O . VAL A 1 69 ? -29.903 -10.318 38.711 1.00 91.94 69 VAL A O 1
ATOM 531 N N . GLU A 1 70 ? -31.879 -10.092 39.741 1.00 94.06 70 GLU A N 1
ATOM 532 C CA . GLU A 1 70 ? -32.647 -9.817 38.517 1.00 94.06 70 GLU A CA 1
ATOM 533 C C . GLU A 1 70 ? -32.224 -8.495 37.862 1.00 94.06 70 GLU A C 1
ATOM 535 O O . GLU A 1 70 ? -32.034 -8.434 36.643 1.00 94.06 70 GLU A O 1
ATOM 540 N N . GLN A 1 71 ? -31.995 -7.453 38.666 1.00 92.38 71 GLN A N 1
ATOM 541 C CA . GLN A 1 71 ? -31.507 -6.164 38.178 1.00 92.38 71 GLN A CA 1
ATOM 542 C C . GLN A 1 71 ? -30.076 -6.275 37.637 1.00 92.38 71 GLN A C 1
ATOM 544 O O . GLN A 1 71 ? -29.802 -5.793 36.536 1.00 92.38 71 GLN A O 1
ATOM 549 N N . ALA A 1 72 ? -29.181 -6.958 38.359 1.00 94.06 72 ALA A N 1
ATOM 550 C CA . ALA A 1 72 ? -27.803 -7.177 37.918 1.00 94.06 72 ALA A CA 1
ATOM 551 C C . ALA A 1 72 ? -27.743 -7.929 36.574 1.00 94.06 72 ALA A C 1
ATOM 553 O O . ALA A 1 72 ? -27.007 -7.539 35.665 1.00 94.06 72 ALA A O 1
ATOM 554 N N . GLN A 1 73 ? -28.575 -8.963 36.400 1.00 93.56 73 GLN A N 1
ATOM 555 C CA . GLN A 1 73 ? -28.689 -9.691 35.132 1.00 93.56 73 GLN A CA 1
ATOM 556 C C . GLN A 1 73 ? -29.217 -8.813 33.990 1.00 93.56 73 GLN A C 1
ATOM 558 O O . GLN A 1 73 ? -28.744 -8.931 32.858 1.00 93.56 73 GLN A O 1
ATOM 563 N N . GLY A 1 74 ? -30.183 -7.930 34.262 1.00 94.50 74 GLY A N 1
ATOM 564 C CA . GLY A 1 74 ? -30.694 -6.974 33.278 1.00 94.50 74 GLY A CA 1
ATOM 565 C C . GLY A 1 74 ? -29.622 -5.990 32.801 1.00 94.50 74 GLY A C 1
ATOM 566 O O . GLY A 1 74 ? -29.449 -5.800 31.596 1.00 94.50 74 GLY A O 1
ATOM 567 N N . LEU A 1 75 ? -28.857 -5.421 33.737 1.00 93.25 75 LEU A N 1
ATOM 568 C CA . LEU A 1 75 ? -27.762 -4.492 33.441 1.00 93.25 75 LEU A CA 1
ATOM 569 C C . LEU A 1 75 ? -26.637 -5.167 32.648 1.00 93.25 75 LEU A C 1
ATOM 571 O O . LEU A 1 75 ? -26.123 -4.582 31.693 1.00 93.25 75 LEU A O 1
ATOM 575 N N . MET A 1 76 ? -26.304 -6.420 32.971 1.00 93.44 76 MET A N 1
ATOM 576 C CA . MET A 1 76 ? -25.266 -7.154 32.247 1.00 93.44 76 MET A CA 1
ATOM 577 C C . MET A 1 76 ? -25.684 -7.505 30.811 1.00 93.44 76 MET A C 1
ATOM 579 O O . MET A 1 76 ? -24.872 -7.388 29.897 1.00 93.44 76 MET A O 1
ATOM 583 N N . LYS A 1 77 ? -26.965 -7.819 30.569 1.00 94.81 77 LYS A N 1
ATOM 584 C CA . LYS A 1 77 ? -27.485 -7.995 29.199 1.00 94.81 77 LYS A CA 1
ATOM 585 C C . LYS A 1 77 ? -27.346 -6.725 28.360 1.00 94.81 77 LYS A C 1
ATOM 587 O O . LYS A 1 77 ? -26.983 -6.805 27.190 1.00 94.81 77 LYS A O 1
ATOM 592 N N . LEU A 1 78 ? -27.631 -5.561 28.945 1.00 93.00 78 LEU A N 1
ATOM 593 C CA . LEU A 1 78 ? -27.454 -4.281 28.257 1.00 93.00 78 LEU A CA 1
ATOM 594 C C . LEU A 1 78 ? -25.967 -3.989 28.001 1.00 93.00 78 LEU A C 1
ATOM 596 O O . LEU A 1 78 ? -25.601 -3.520 26.927 1.00 93.00 78 LEU A O 1
ATOM 600 N N . CYS A 1 79 ? -25.106 -4.308 28.967 1.00 94.88 79 CYS A N 1
ATOM 601 C CA . CYS A 1 79 ? -23.658 -4.205 28.831 1.00 94.88 79 CYS A CA 1
ATOM 602 C C . CYS A 1 79 ? -23.137 -5.030 27.641 1.00 94.88 79 CYS A C 1
ATOM 604 O O . CYS A 1 79 ? -22.350 -4.520 26.845 1.00 94.88 79 CYS A O 1
ATOM 606 N N . ASP A 1 80 ? -23.616 -6.263 27.473 1.00 93.75 80 ASP A N 1
ATOM 607 C CA . ASP A 1 80 ? -23.219 -7.125 26.356 1.00 93.75 80 ASP A CA 1
ATOM 608 C C . ASP A 1 80 ? -23.684 -6.576 24.998 1.00 93.75 80 ASP A C 1
ATOM 610 O O . ASP A 1 80 ? -22.889 -6.522 24.063 1.00 93.75 80 ASP A O 1
ATOM 614 N N . GLN A 1 81 ? -24.902 -6.029 24.908 1.00 94.62 81 GLN A N 1
ATOM 615 C CA . GLN A 1 81 ? -25.378 -5.365 23.682 1.00 94.62 81 GLN A CA 1
ATOM 616 C C . GLN A 1 81 ? -24.482 -4.186 23.271 1.00 94.62 81 GLN A C 1
ATOM 618 O O . GLN A 1 81 ? -24.138 -4.035 22.098 1.00 94.62 81 GLN A O 1
ATOM 623 N N . LEU A 1 82 ? -24.066 -3.356 24.233 1.00 93.44 82 LEU A N 1
ATOM 624 C CA . LEU A 1 82 ? -23.173 -2.229 23.951 1.00 93.44 82 LEU A CA 1
ATOM 625 C C . LEU A 1 82 ? -21.753 -2.689 23.586 1.00 93.44 82 LEU A C 1
ATOM 627 O O . LEU A 1 82 ? -21.077 -2.015 22.804 1.00 93.44 82 LEU A O 1
ATOM 631 N N . LYS A 1 83 ? -21.282 -3.824 24.125 1.00 93.00 83 LYS A N 1
ATOM 632 C CA . LYS A 1 83 ? -19.997 -4.422 23.722 1.00 93.00 83 LYS A CA 1
ATOM 633 C C . LYS A 1 83 ? -20.032 -4.874 22.265 1.00 93.00 83 LYS A C 1
ATOM 635 O O . LYS A 1 83 ? -19.064 -4.595 21.556 1.00 93.00 83 LYS A O 1
ATOM 640 N N . ASP A 1 84 ? -21.123 -5.499 21.830 1.00 93.62 84 ASP A N 1
ATOM 641 C CA . ASP A 1 84 ? -21.304 -5.952 20.447 1.00 93.62 84 ASP A CA 1
ATOM 642 C C . ASP A 1 84 ? -21.333 -4.767 19.466 1.00 93.62 84 ASP A C 1
ATOM 644 O O . ASP A 1 84 ? -20.680 -4.794 18.417 1.00 93.62 84 ASP A O 1
ATOM 648 N N . GLU A 1 85 ? -22.029 -3.681 19.823 1.00 91.38 85 GLU A N 1
ATOM 649 C CA . GLU A 1 85 ? -22.055 -2.446 19.029 1.00 91.38 85 GLU A CA 1
ATOM 650 C C . GLU A 1 85 ? -20.655 -1.820 18.920 1.00 91.38 85 GLU A C 1
ATOM 652 O O . GLU A 1 85 ? -20.189 -1.496 17.822 1.00 91.38 85 GLU A O 1
ATOM 657 N N . ARG A 1 86 ? -19.936 -1.723 20.046 1.00 92.94 86 ARG A N 1
ATOM 658 C CA . ARG A 1 86 ? -18.555 -1.225 20.084 1.00 92.94 86 ARG A CA 1
ATOM 659 C C . ARG A 1 86 ? -17.627 -2.086 19.226 1.00 92.94 86 ARG A C 1
ATOM 661 O O . ARG A 1 86 ? -16.829 -1.541 18.471 1.00 92.94 86 ARG A O 1
ATOM 668 N N . GLU A 1 87 ? -17.713 -3.412 19.326 1.00 90.31 87 GLU A N 1
ATOM 669 C CA . GLU A 1 87 ? -16.889 -4.331 18.529 1.00 90.31 87 GLU A CA 1
ATOM 670 C C . GLU A 1 87 ? -17.184 -4.200 17.029 1.00 90.31 87 GLU A C 1
ATOM 672 O O . GLU A 1 87 ? -16.268 -4.227 16.206 1.00 90.31 87 GLU A O 1
ATOM 677 N N . THR A 1 88 ? -18.450 -3.996 16.664 1.00 88.62 88 THR A N 1
ATOM 678 C CA . THR A 1 88 ? -18.855 -3.770 15.272 1.00 88.62 88 THR A CA 1
ATOM 679 C C . THR A 1 88 ? -18.234 -2.487 14.716 1.00 88.62 88 THR A C 1
ATOM 681 O O . THR A 1 88 ? -17.657 -2.507 13.626 1.00 88.62 88 THR A O 1
ATOM 684 N N . LEU A 1 89 ? -18.290 -1.386 15.472 1.00 86.94 89 LEU A N 1
ATOM 685 C CA . LEU A 1 89 ? -17.667 -0.115 15.089 1.00 86.94 89 LEU A CA 1
ATOM 686 C C . LEU A 1 89 ? -16.136 -0.217 15.020 1.00 86.94 89 LEU A C 1
ATOM 688 O O . LEU A 1 89 ? -15.530 0.323 14.095 1.00 86.94 89 LEU A O 1
ATOM 692 N N . GLN A 1 90 ? -15.517 -0.953 15.947 1.00 86.12 90 GLN A N 1
ATOM 693 C CA . GLN A 1 90 ? -14.074 -1.203 15.955 1.00 86.12 90 GLN A CA 1
ATOM 694 C C . GLN A 1 90 ? -13.638 -1.941 14.679 1.00 86.12 90 GLN A C 1
ATOM 696 O O . GLN A 1 90 ? -12.760 -1.471 13.959 1.00 86.12 90 GLN A O 1
ATOM 701 N N . LYS A 1 91 ? -14.328 -3.037 14.327 1.00 84.19 91 LYS A N 1
ATOM 702 C CA . LYS A 1 91 ? -14.063 -3.805 13.098 1.00 84.19 91 LYS A CA 1
ATOM 703 C C . LYS A 1 91 ? -14.243 -2.964 11.836 1.00 84.19 91 LYS A C 1
ATOM 705 O O . LYS A 1 91 ? -13.497 -3.134 10.874 1.00 84.19 91 LYS A O 1
ATOM 710 N N . GLN A 1 92 ? -15.230 -2.069 11.805 1.00 81.25 92 GLN A N 1
ATOM 711 C CA . GLN A 1 92 ? -15.413 -1.149 10.679 1.00 81.25 92 GLN A CA 1
ATOM 712 C C . GLN A 1 92 ? -14.219 -0.198 10.521 1.00 81.25 92 GLN A C 1
ATOM 714 O O . GLN A 1 92 ? -13.812 0.074 9.392 1.00 81.25 92 GLN A O 1
ATOM 719 N N . ASN A 1 93 ? -13.630 0.265 11.628 1.00 80.50 93 ASN A N 1
ATOM 720 C CA . ASN A 1 93 ? -12.476 1.158 11.587 1.00 80.50 93 ASN A CA 1
ATOM 721 C C . ASN A 1 93 ? -11.172 0.430 11.209 1.00 80.50 93 ASN A C 1
ATOM 723 O O . ASN A 1 93 ? -10.421 0.904 10.356 1.00 80.50 93 ASN A O 1
ATOM 727 N N . ASP A 1 94 ? -10.941 -0.766 11.757 1.00 73.81 94 ASP A N 1
ATOM 728 C CA . ASP A 1 94 ? -9.743 -1.569 11.466 1.00 73.81 94 ASP A CA 1
ATOM 729 C C . ASP A 1 94 ? -9.664 -1.967 9.980 1.00 73.81 94 ASP A C 1
ATOM 731 O O . ASP A 1 94 ? -8.602 -1.893 9.354 1.00 73.81 94 ASP A O 1
ATOM 735 N N . ASN A 1 95 ? -10.805 -2.315 9.374 1.00 69.44 95 ASN A N 1
ATOM 736 C CA . ASN A 1 95 ? -10.887 -2.602 7.938 1.00 69.44 95 ASN A CA 1
ATOM 737 C C . ASN A 1 95 ? -10.549 -1.375 7.076 1.00 69.44 95 ASN A C 1
ATOM 739 O O . ASN A 1 95 ? -9.942 -1.517 6.012 1.00 69.44 95 ASN A O 1
ATOM 743 N N . HIS A 1 96 ? -10.900 -0.170 7.530 1.00 66.81 96 HIS A N 1
ATOM 744 C CA . HIS A 1 96 ? -10.549 1.065 6.834 1.00 66.81 96 HIS A CA 1
ATOM 745 C C . HIS A 1 96 ? -9.046 1.373 6.945 1.00 66.81 96 HIS A C 1
ATOM 747 O O . HIS A 1 96 ? -8.417 1.705 5.941 1.00 66.81 96 HIS A O 1
ATOM 753 N N . ALA A 1 97 ? -8.442 1.190 8.124 1.00 60.72 97 ALA A N 1
ATOM 754 C CA . ALA A 1 97 ? -7.004 1.388 8.325 1.00 60.72 97 ALA A CA 1
ATOM 755 C C . ALA A 1 97 ? -6.156 0.434 7.462 1.00 60.72 97 ALA A C 1
ATOM 757 O O . ALA A 1 97 ? -5.169 0.855 6.848 1.00 60.72 97 ALA A O 1
ATOM 758 N N . TRP A 1 98 ? -6.566 -0.835 7.350 1.00 59.53 98 TRP A N 1
ATOM 759 C CA . TRP A 1 98 ? -5.916 -1.797 6.460 1.00 59.53 98 TRP A CA 1
ATOM 760 C C . TRP A 1 98 ? -6.127 -1.454 4.981 1.00 59.53 98 TRP A C 1
ATOM 762 O O . TRP A 1 98 ? -5.167 -1.480 4.216 1.00 59.53 98 TRP A O 1
ATOM 772 N N . SER A 1 99 ? -7.344 -1.061 4.585 1.00 63.00 99 SER A N 1
ATOM 773 C CA . SER A 1 99 ? -7.646 -0.619 3.214 1.00 63.00 99 SER A CA 1
ATOM 774 C C . SER A 1 99 ? -6.790 0.576 2.804 1.00 63.00 99 SER A C 1
ATOM 776 O O . SER A 1 99 ? -6.188 0.558 1.737 1.00 63.00 99 SER A O 1
ATOM 778 N N . GLN A 1 100 ? -6.681 1.589 3.662 1.00 61.84 100 GLN A N 1
ATOM 779 C CA . GLN A 1 100 ? -5.903 2.790 3.377 1.00 61.84 100 GLN A CA 1
ATOM 780 C C . GLN A 1 100 ? -4.400 2.493 3.333 1.00 61.84 100 GLN A C 1
ATOM 782 O O . GLN A 1 100 ? -3.701 2.991 2.454 1.00 61.84 100 GLN A O 1
ATOM 787 N N . THR A 1 101 ? -3.898 1.633 4.224 1.00 60.94 101 THR A N 1
ATOM 788 C CA . THR A 1 101 ? -2.491 1.197 4.206 1.00 60.94 101 THR A CA 1
ATOM 789 C C . THR A 1 101 ? -2.177 0.366 2.961 1.00 60.94 101 THR A C 1
ATOM 791 O O . THR A 1 101 ? -1.133 0.559 2.345 1.00 60.94 101 THR A O 1
ATOM 794 N N . ALA A 1 102 ? -3.082 -0.526 2.553 1.00 61.38 102 ALA A N 1
ATOM 795 C CA . ALA A 1 102 ? -2.942 -1.318 1.336 1.00 61.38 102 ALA A CA 1
ATOM 796 C C . ALA A 1 102 ? -3.010 -0.447 0.073 1.00 61.38 102 ALA A C 1
ATOM 798 O O . ALA A 1 102 ? -2.260 -0.680 -0.869 1.00 61.38 102 ALA A O 1
ATOM 799 N N . GLU A 1 103 ? -3.860 0.578 0.062 1.00 61.06 103 GLU A N 1
ATOM 800 C CA . GLU A 1 103 ? -3.969 1.538 -1.037 1.00 61.06 103 GLU A CA 1
ATOM 801 C C . GLU A 1 103 ? -2.735 2.448 -1.124 1.00 61.06 103 GLU A C 1
ATOM 803 O O . GLU A 1 103 ? -2.206 2.664 -2.210 1.00 61.06 103 GLU A O 1
ATOM 808 N N . LEU A 1 104 ? -2.194 2.892 0.015 1.00 60.88 104 LEU A N 1
ATOM 809 C CA . LEU A 1 104 ? -0.919 3.613 0.090 1.00 60.88 104 LEU A CA 1
ATOM 810 C C . LEU A 1 104 ? 0.263 2.739 -0.353 1.00 60.88 104 LEU A C 1
ATOM 812 O O . LEU A 1 104 ? 1.140 3.213 -1.073 1.00 60.88 104 LEU A O 1
ATOM 816 N N . ALA A 1 105 ? 0.285 1.465 0.046 1.00 61.03 105 ALA A N 1
ATOM 817 C CA . ALA A 1 105 ? 1.311 0.513 -0.367 1.00 61.03 105 ALA A CA 1
ATOM 818 C C . ALA A 1 105 ? 1.228 0.208 -1.871 1.00 61.03 105 ALA A C 1
ATOM 820 O O . ALA A 1 105 ? 2.255 0.204 -2.545 1.00 61.03 105 ALA A O 1
ATOM 821 N N . ALA A 1 106 ? 0.019 0.038 -2.413 1.00 61.72 106 ALA A N 1
ATOM 822 C CA . ALA A 1 106 ? -0.210 -0.128 -3.847 1.00 61.72 106 ALA A CA 1
ATOM 823 C C . ALA A 1 106 ? 0.154 1.140 -4.640 1.00 61.72 106 ALA A C 1
ATOM 825 O O . ALA A 1 106 ? 0.724 1.045 -5.721 1.00 61.72 106 ALA A O 1
ATOM 826 N N . ALA A 1 107 ? -0.100 2.333 -4.094 1.00 60.91 107 ALA A N 1
ATOM 827 C CA . ALA A 1 107 ? 0.316 3.596 -4.705 1.00 60.91 107 ALA A CA 1
ATOM 828 C C . ALA A 1 107 ? 1.843 3.803 -4.674 1.00 60.91 107 ALA A C 1
ATOM 830 O O . ALA A 1 107 ? 2.387 4.519 -5.515 1.00 60.91 107 ALA A O 1
ATOM 831 N N . GLN A 1 108 ? 2.547 3.186 -3.717 1.00 59.12 108 GLN A N 1
ATOM 832 C CA . GLN A 1 108 ? 4.012 3.169 -3.670 1.00 59.12 108 GLN A CA 1
ATOM 833 C C . GLN A 1 108 ? 4.647 2.071 -4.531 1.00 59.12 108 GLN A C 1
ATOM 835 O O . GLN A 1 108 ? 5.863 2.107 -4.749 1.00 59.12 108 GLN A O 1
ATOM 840 N N . GLU A 1 109 ? 3.865 1.123 -5.051 1.00 70.75 109 GLU A N 1
ATOM 841 C CA . GLU A 1 109 ? 4.358 0.122 -5.990 1.00 70.75 109 GLU A CA 1
ATOM 842 C C . GLU A 1 109 ? 4.629 0.797 -7.338 1.00 70.75 109 GLU A C 1
ATOM 844 O O . GLU A 1 109 ? 3.747 1.045 -8.161 1.00 70.75 109 GLU A O 1
ATOM 849 N N . LYS A 1 110 ? 5.894 1.158 -7.550 1.00 78.50 110 LYS A N 1
ATOM 850 C CA . LYS A 1 110 ? 6.335 1.758 -8.804 1.00 78.50 110 LYS A CA 1
ATOM 851 C C . LYS A 1 110 ? 6.223 0.725 -9.914 1.00 78.50 110 LYS A C 1
ATOM 853 O O . LYS A 1 110 ? 6.915 -0.292 -9.898 1.00 78.50 110 LYS A O 1
ATOM 858 N N . GLN A 1 111 ? 5.374 1.017 -10.891 1.00 83.31 111 GLN A N 1
ATOM 859 C CA . GLN A 1 111 ? 5.217 0.185 -12.071 1.00 83.31 111 GLN A CA 1
ATOM 860 C C . GLN A 1 111 ? 6.560 0.053 -12.804 1.00 83.31 111 GLN A C 1
ATOM 862 O O . GLN A 1 111 ? 7.216 1.053 -13.099 1.00 83.31 111 GLN A O 1
ATOM 867 N N . MET A 1 112 ? 6.961 -1.185 -13.098 1.00 89.88 112 MET A N 1
ATOM 868 C CA . MET A 1 112 ? 8.183 -1.486 -13.841 1.00 89.88 112 MET A CA 1
ATOM 869 C C . MET A 1 112 ? 7.866 -1.972 -15.254 1.00 89.88 112 MET A C 1
ATOM 871 O O . MET A 1 112 ? 6.879 -2.670 -15.482 1.00 89.88 112 MET A O 1
ATOM 875 N N . GLU A 1 113 ? 8.741 -1.641 -16.192 1.00 89.25 113 GLU A N 1
ATOM 876 C CA . GLU A 1 113 ? 8.748 -2.142 -17.562 1.00 89.25 113 GLU A CA 1
ATOM 877 C C . GLU A 1 113 ? 10.134 -2.679 -17.924 1.00 89.25 113 GLU A C 1
ATOM 879 O O . GLU A 1 113 ? 11.121 -2.397 -17.249 1.00 89.25 113 GLU A O 1
ATOM 884 N N . VAL A 1 114 ? 10.223 -3.496 -18.969 1.00 95.12 114 VAL A N 1
ATOM 885 C CA . VAL A 1 114 ? 11.496 -4.057 -19.433 1.00 95.12 114 VAL A CA 1
ATOM 886 C C . VAL A 1 114 ? 11.949 -3.284 -20.661 1.00 95.12 114 VAL A C 1
ATOM 888 O O . VAL A 1 114 ? 11.206 -3.174 -21.632 1.00 95.12 114 VAL A O 1
ATOM 891 N N . CYS A 1 115 ? 13.185 -2.788 -20.645 1.00 95.25 115 CYS A N 1
ATOM 892 C CA . CYS A 1 115 ? 13.782 -2.156 -21.811 1.00 95.25 115 CYS A CA 1
ATOM 893 C C . CYS A 1 115 ? 13.875 -3.155 -22.967 1.00 95.25 115 CYS A C 1
ATOM 895 O O . CYS A 1 115 ? 14.507 -4.206 -22.844 1.00 95.25 115 CYS A O 1
ATOM 897 N N . GLU A 1 116 ? 13.327 -2.796 -24.124 1.00 94.25 116 GLU A N 1
ATOM 898 C CA . GLU A 1 116 ? 13.318 -3.684 -25.284 1.00 94.25 116 GLU A CA 1
ATOM 899 C C . GLU A 1 116 ? 14.721 -3.988 -25.806 1.00 94.25 116 GLU A C 1
ATOM 901 O O . GLU A 1 116 ? 14.928 -5.072 -26.341 1.00 94.25 116 GLU A O 1
ATOM 906 N N . VAL A 1 117 ? 15.685 -3.072 -25.645 1.00 95.19 117 VAL A N 1
ATOM 907 C CA . VAL A 1 117 ? 17.056 -3.197 -26.169 1.00 95.19 117 VAL A CA 1
ATOM 908 C C . VAL A 1 117 ? 17.900 -4.147 -25.326 1.00 95.19 117 VAL A C 1
ATOM 910 O O . VAL A 1 117 ? 18.443 -5.120 -25.849 1.00 95.19 117 VAL A O 1
ATOM 913 N N . CYS A 1 118 ? 18.020 -3.866 -24.027 1.00 95.69 118 CYS A N 1
ATOM 914 C CA . CYS A 1 118 ? 18.946 -4.567 -23.135 1.00 95.69 118 CYS A CA 1
ATOM 915 C C . CYS A 1 118 ? 18.269 -5.450 -22.083 1.00 95.69 118 CYS A C 1
ATOM 917 O O . CYS A 1 118 ? 18.968 -6.127 -21.336 1.00 95.69 118 CYS A O 1
ATOM 919 N N . GLY A 1 119 ? 16.936 -5.458 -22.003 1.00 93.44 119 GLY A N 1
ATOM 920 C CA . GLY A 1 119 ? 16.193 -6.319 -21.082 1.00 93.44 119 GLY A CA 1
ATOM 921 C C . GLY A 1 119 ? 16.257 -5.902 -19.609 1.00 93.44 119 GLY A C 1
ATOM 922 O O . GLY A 1 119 ? 15.771 -6.638 -18.755 1.00 93.44 119 GLY A O 1
ATOM 923 N 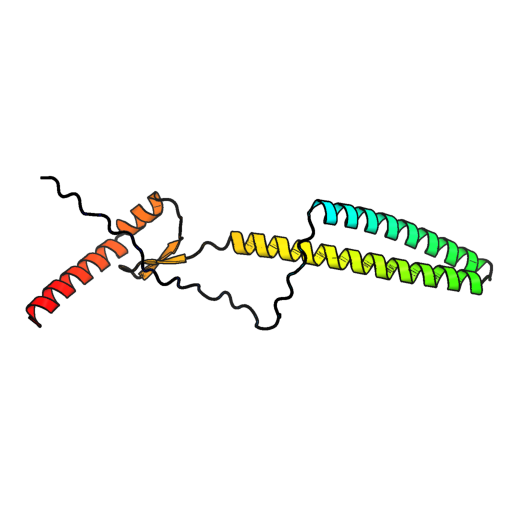N . ALA A 1 120 ? 16.852 -4.752 -19.285 1.00 95.12 120 ALA A N 1
ATOM 924 C CA . ALA A 1 120 ? 16.881 -4.253 -17.913 1.00 95.12 120 ALA A CA 1
ATOM 925 C C . ALA A 1 120 ? 15.545 -3.601 -17.526 1.00 95.12 120 ALA A C 1
ATOM 927 O O . ALA A 1 120 ? 14.870 -3.005 -18.368 1.00 95.12 120 ALA A O 1
ATOM 928 N N . PHE A 1 121 ? 15.186 -3.699 -16.245 1.00 95.00 121 PHE A N 1
ATOM 929 C CA . PHE A 1 121 ? 13.981 -3.071 -15.713 1.00 95.00 121 PHE A CA 1
ATOM 930 C C . PHE A 1 121 ? 14.126 -1.547 -15.638 1.00 95.00 121 PHE A C 1
ATOM 932 O O . PHE A 1 121 ? 15.149 -1.024 -15.193 1.00 95.00 121 PHE A O 1
ATOM 939 N N . LEU A 1 122 ? 13.074 -0.854 -16.053 1.00 90.38 122 LEU A N 1
ATOM 940 C CA . LEU A 1 122 ? 12.877 0.584 -15.975 1.00 90.38 122 LEU A CA 1
ATOM 941 C C . LEU A 1 122 ? 11.639 0.865 -15.130 1.00 90.38 122 LEU A C 1
ATOM 943 O O . LEU A 1 122 ? 10.682 0.095 -15.141 1.00 90.38 122 LEU A O 1
ATOM 947 N N . ILE A 1 123 ? 11.656 1.970 -14.395 1.00 89.25 123 ILE A N 1
ATOM 948 C CA . ILE A 1 123 ? 10.491 2.434 -13.648 1.00 89.25 123 ILE A CA 1
ATOM 949 C C . ILE A 1 123 ? 9.690 3.374 -14.551 1.00 89.25 123 ILE A C 1
ATOM 951 O O . ILE A 1 123 ? 10.222 4.371 -15.043 1.00 89.25 123 ILE A O 1
ATOM 955 N N . VAL A 1 124 ? 8.404 3.085 -14.729 1.00 86.69 124 VAL A N 1
ATOM 956 C CA . VAL A 1 124 ? 7.493 3.928 -15.506 1.00 86.69 124 VAL A CA 1
ATOM 957 C C . VAL A 1 124 ? 7.323 5.272 -14.794 1.00 86.69 124 VAL A C 1
ATOM 959 O O . VAL A 1 124 ? 7.006 5.324 -13.606 1.00 86.69 124 VAL A O 1
ATOM 962 N N . GLY A 1 125 ? 7.540 6.369 -15.522 1.00 85.12 125 GLY A N 1
ATOM 963 C CA . GLY A 1 125 ? 7.425 7.728 -14.981 1.00 85.12 125 GLY A CA 1
ATOM 964 C C . GLY A 1 125 ? 8.585 8.164 -14.076 1.00 85.12 125 GLY A C 1
ATOM 965 O O . GLY A 1 125 ? 8.421 9.103 -13.298 1.00 85.12 125 GLY A O 1
ATOM 966 N N . ASP A 1 126 ? 9.744 7.497 -14.138 1.00 89.69 126 ASP A N 1
ATOM 967 C CA . ASP A 1 126 ? 10.941 7.943 -13.417 1.00 89.69 126 ASP A CA 1
ATOM 968 C C . ASP A 1 126 ? 11.510 9.260 -13.978 1.00 89.69 126 ASP A C 1
ATOM 970 O O . ASP A 1 126 ? 11.143 9.734 -15.055 1.00 89.69 126 ASP A O 1
ATOM 974 N N . ALA A 1 127 ? 12.429 9.864 -13.225 1.00 90.75 127 ALA A N 1
ATOM 975 C CA . ALA A 1 127 ? 13.130 11.069 -13.635 1.00 90.75 127 ALA A CA 1
ATOM 976 C C . ALA A 1 127 ? 13.840 10.862 -14.981 1.00 90.75 127 ALA A C 1
ATOM 978 O O . ALA A 1 127 ? 14.578 9.891 -15.161 1.00 90.75 127 ALA A O 1
ATOM 979 N N . GLN A 1 128 ? 13.682 11.829 -15.889 1.00 92.06 128 GLN A N 1
ATOM 980 C CA . GLN A 1 128 ? 14.262 11.768 -17.232 1.00 92.06 128 GLN A CA 1
ATOM 981 C C . GLN A 1 128 ? 15.779 11.529 -17.207 1.00 92.06 128 GLN A C 1
ATOM 983 O O . GLN A 1 128 ? 16.282 10.755 -18.010 1.00 92.06 128 GLN A O 1
ATOM 988 N N . SER A 1 129 ? 16.497 12.098 -16.234 1.00 95.94 129 SER A N 1
ATOM 989 C CA . SER A 1 129 ? 17.939 11.874 -16.084 1.00 95.94 129 SER A CA 1
ATOM 990 C C . SER A 1 129 ? 18.305 10.399 -15.895 1.00 95.94 129 SER A C 1
ATOM 992 O O . SER A 1 129 ? 19.305 9.948 -16.441 1.00 95.94 129 SER A O 1
ATOM 994 N N . ARG A 1 130 ? 17.484 9.616 -15.180 1.00 93.62 130 ARG A N 1
ATOM 995 C CA . ARG A 1 130 ? 17.717 8.173 -15.011 1.00 93.62 130 ARG A CA 1
ATOM 996 C C . ARG A 1 130 ? 17.435 7.386 -16.285 1.00 93.62 130 ARG A C 1
ATOM 998 O O . ARG A 1 130 ? 18.132 6.411 -16.562 1.00 93.62 130 ARG A O 1
ATOM 1005 N N . ILE A 1 131 ? 16.450 7.821 -17.069 1.00 95.00 131 ILE A N 1
ATOM 1006 C CA . ILE A 1 131 ? 16.194 7.265 -18.402 1.00 95.00 131 ILE A CA 1
ATOM 1007 C C . ILE A 1 131 ? 17.407 7.538 -19.301 1.00 95.00 131 ILE A C 1
ATOM 1009 O O . ILE A 1 131 ? 17.905 6.626 -19.958 1.00 95.00 131 ILE A O 1
ATOM 1013 N N . ASP A 1 132 ? 17.943 8.755 -19.274 1.00 95.56 132 ASP A N 1
ATOM 1014 C CA . ASP A 1 132 ? 19.098 9.140 -20.086 1.00 95.56 132 ASP A CA 1
ATOM 1015 C C . ASP A 1 132 ? 20.364 8.357 -19.695 1.00 95.56 132 ASP A C 1
ATOM 1017 O O . ASP A 1 132 ? 21.070 7.855 -20.575 1.00 95.56 132 ASP A O 1
ATOM 1021 N N . ASP A 1 133 ? 20.612 8.177 -18.392 1.00 97.19 133 ASP A N 1
ATOM 1022 C CA . ASP A 1 133 ? 21.712 7.357 -17.869 1.00 97.19 133 ASP A CA 1
ATOM 1023 C C . ASP A 1 133 ? 21.591 5.891 -18.311 1.00 97.19 133 ASP A C 1
ATOM 1025 O O . ASP A 1 133 ? 22.586 5.254 -18.667 1.00 97.19 133 ASP A O 1
ATOM 1029 N N . HIS A 1 134 ? 20.369 5.346 -18.333 1.00 96.81 134 HIS A N 1
ATOM 1030 C CA . HIS A 1 134 ? 20.115 4.007 -18.854 1.00 96.81 134 HIS A CA 1
ATOM 1031 C C . HIS A 1 134 ? 20.448 3.916 -20.350 1.00 96.81 134 HIS A C 1
ATOM 1033 O O . HIS A 1 134 ? 21.176 3.007 -20.755 1.00 96.81 134 HIS A O 1
ATOM 1039 N N . LEU A 1 135 ? 19.952 4.853 -21.168 1.00 96.19 135 LEU A N 1
ATOM 1040 C CA . LEU A 1 135 ? 20.136 4.853 -22.626 1.00 96.19 135 LEU A CA 1
ATOM 1041 C C . LEU A 1 135 ? 21.608 5.024 -23.032 1.00 96.19 135 LEU A C 1
ATOM 1043 O O . LEU A 1 135 ? 22.063 4.427 -24.008 1.00 96.19 135 LEU A O 1
ATOM 1047 N N . GLN A 1 136 ? 22.371 5.802 -22.262 1.00 96.50 136 GLN A N 1
ATOM 1048 C CA . GLN A 1 136 ? 23.812 6.006 -22.458 1.00 96.50 136 GLN A CA 1
ATOM 1049 C C . GLN A 1 136 ? 24.666 4.939 -21.756 1.00 96.50 136 GLN A C 1
ATOM 1051 O O . GLN A 1 136 ? 25.891 4.895 -21.913 1.00 96.50 136 GLN A O 1
ATOM 1056 N N . GLY A 1 137 ? 24.031 4.048 -20.996 1.00 96.94 137 GLY A N 1
ATOM 1057 C CA . GLY A 1 137 ? 24.685 2.991 -20.250 1.00 96.94 137 GLY A CA 1
ATOM 1058 C C . GLY A 1 137 ? 25.375 1.971 -21.154 1.00 96.94 137 GLY A C 1
ATOM 1059 O O . GLY A 1 137 ? 24.908 1.622 -22.239 1.00 96.94 137 GLY A O 1
ATOM 1060 N N . LYS A 1 138 ? 26.487 1.409 -20.667 1.00 97.94 138 LYS A N 1
ATOM 1061 C CA . LYS A 1 138 ? 27.295 0.431 -21.420 1.00 97.94 138 LYS A CA 1
ATOM 1062 C C . LYS A 1 138 ? 26.495 -0.797 -21.859 1.00 97.94 138 LYS A C 1
ATOM 1064 O O . LYS A 1 138 ? 26.718 -1.296 -22.956 1.00 97.94 138 LYS A O 1
ATOM 1069 N N . GLN A 1 139 ? 25.579 -1.278 -21.016 1.00 96.88 139 GLN A N 1
ATOM 1070 C CA . GLN A 1 139 ? 24.728 -2.424 -21.345 1.00 96.88 139 GLN A CA 1
ATOM 1071 C C . GLN A 1 139 ? 23.759 -2.082 -22.477 1.00 96.88 139 GLN A C 1
ATOM 1073 O O . GLN A 1 139 ? 23.706 -2.810 -23.462 1.00 96.88 139 GLN A O 1
ATOM 1078 N N . HIS A 1 140 ? 23.048 -0.957 -22.368 1.00 97.94 140 HIS A N 1
ATOM 1079 C CA . HIS A 1 140 ? 22.107 -0.514 -23.392 1.00 97.94 140 HIS A CA 1
ATOM 1080 C C . HIS A 1 140 ? 22.810 -0.291 -24.736 1.00 97.94 140 HIS A C 1
ATOM 1082 O O . HIS A 1 140 ? 22.465 -0.923 -25.732 1.00 97.94 140 HIS A O 1
ATOM 1088 N N . VAL A 1 141 ? 23.872 0.519 -24.745 1.00 97.69 141 VAL A N 1
ATOM 1089 C CA . VAL A 1 141 ? 24.659 0.811 -25.952 1.00 97.69 141 VAL A CA 1
ATOM 1090 C C . VAL A 1 141 ? 25.298 -0.454 -26.534 1.00 97.69 141 VAL A C 1
ATOM 1092 O O . VAL A 1 141 ? 25.341 -0.622 -27.753 1.00 97.69 141 VAL A O 1
ATOM 1095 N N . GLY A 1 142 ? 25.791 -1.358 -25.685 1.00 97.94 142 GLY A N 1
ATOM 1096 C CA . GLY A 1 142 ? 26.378 -2.627 -26.108 1.00 97.94 142 GLY A CA 1
ATOM 1097 C C . GLY A 1 142 ? 25.366 -3.527 -26.816 1.00 97.94 142 GLY A C 1
ATOM 1098 O O . GLY A 1 142 ? 25.621 -3.963 -27.938 1.00 97.94 142 GLY A O 1
ATOM 1099 N N . TYR A 1 143 ? 24.201 -3.753 -26.203 1.00 98.19 143 TYR A N 1
ATOM 1100 C CA . TYR A 1 143 ? 23.129 -4.552 -26.804 1.00 98.19 143 TYR A CA 1
ATOM 1101 C C . TYR A 1 143 ? 22.584 -3.925 -28.086 1.00 98.19 143 TYR A C 1
ATOM 1103 O O . TYR A 1 143 ? 22.343 -4.648 -29.052 1.00 98.19 143 TYR A O 1
ATOM 1111 N N . GLN A 1 144 ? 22.464 -2.597 -28.134 1.00 97.00 144 GLN A N 1
ATOM 1112 C CA . GLN A 1 144 ? 22.040 -1.896 -29.341 1.00 97.00 144 GLN A CA 1
ATOM 1113 C C . GLN A 1 144 ? 22.988 -2.176 -30.512 1.00 97.00 144 GLN A C 1
ATOM 1115 O O . GLN A 1 144 ? 22.542 -2.565 -31.587 1.00 97.00 144 GLN A O 1
ATOM 1120 N N . ARG A 1 145 ? 24.306 -2.063 -30.293 1.00 96.94 145 ARG A N 1
ATOM 1121 C CA . ARG A 1 145 ? 25.314 -2.361 -31.326 1.00 96.94 145 ARG A CA 1
ATOM 1122 C C . ARG A 1 145 ? 25.255 -3.811 -31.790 1.00 96.94 145 ARG A C 1
ATOM 1124 O O . ARG A 1 145 ? 25.383 -4.069 -32.980 1.00 96.94 145 ARG A O 1
ATOM 1131 N N . LEU A 1 146 ? 25.071 -4.752 -30.863 1.00 97.38 146 LEU A N 1
ATOM 1132 C CA . LEU A 1 146 ? 24.951 -6.169 -31.208 1.00 97.38 146 LEU A CA 1
ATOM 1133 C C . LEU A 1 146 ? 23.741 -6.421 -32.107 1.00 97.38 146 LEU A C 1
ATOM 1135 O O . LEU A 1 146 ? 23.876 -7.107 -33.115 1.00 97.38 146 LEU A O 1
ATOM 1139 N N . ARG A 1 147 ? 22.584 -5.840 -31.776 1.00 96.06 147 ARG A N 1
ATOM 1140 C CA . ARG A 1 147 ? 21.369 -5.978 -32.587 1.00 96.06 147 ARG A CA 1
ATOM 1141 C C . ARG A 1 147 ? 21.531 -5.391 -33.981 1.00 96.06 147 ARG A C 1
ATOM 1143 O O . ARG A 1 147 ? 21.228 -6.084 -34.943 1.00 96.06 147 ARG A O 1
ATOM 1150 N N . THR A 1 148 ? 22.091 -4.187 -34.095 1.00 95.75 148 THR A N 1
ATOM 1151 C CA . THR A 1 148 ? 22.367 -3.573 -35.402 1.00 95.75 148 THR A CA 1
ATOM 1152 C C . THR A 1 148 ? 23.297 -4.444 -36.250 1.00 95.75 148 THR A C 1
ATOM 1154 O O . THR A 1 148 ? 22.981 -4.741 -37.397 1.00 95.75 148 THR A O 1
ATOM 1157 N N . SER A 1 149 ? 24.400 -4.940 -35.679 1.00 96.19 149 SER A N 1
ATOM 1158 C CA . SER A 1 149 ? 25.314 -5.839 -36.398 1.00 96.19 149 SER A CA 1
ATOM 1159 C C . SER A 1 149 ? 24.642 -7.150 -36.821 1.00 96.19 149 SER A C 1
ATOM 1161 O O . SER A 1 149 ? 24.923 -7.672 -37.898 1.00 96.19 149 SER A O 1
ATOM 1163 N N . LEU A 1 150 ? 23.759 -7.704 -35.982 1.00 95.94 150 LEU A N 1
ATOM 1164 C CA . LEU A 1 150 ? 23.000 -8.908 -36.320 1.00 95.94 150 LEU A CA 1
ATOM 1165 C C . LEU A 1 150 ? 22.039 -8.663 -37.484 1.00 95.94 150 LEU A C 1
ATOM 1167 O O . LEU A 1 150 ? 21.989 -9.490 -38.388 1.00 95.94 150 LEU A O 1
ATOM 1171 N N . GLU A 1 151 ? 21.320 -7.540 -37.494 1.00 94.88 151 GLU A N 1
ATOM 1172 C CA . GLU A 1 151 ? 20.426 -7.162 -38.595 1.00 94.88 151 GLU A CA 1
ATOM 1173 C C . GLU A 1 151 ? 21.194 -7.019 -39.917 1.00 94.88 151 GLU A C 1
ATOM 1175 O O . GLU A 1 151 ? 20.785 -7.583 -40.932 1.00 94.88 151 GLU A O 1
ATOM 1180 N N . GLU A 1 152 ? 22.352 -6.351 -39.905 1.00 94.50 152 GLU A N 1
ATOM 1181 C CA . GLU A 1 152 ? 23.218 -6.218 -41.084 1.00 94.50 152 GLU A CA 1
ATOM 1182 C C . GLU A 1 152 ? 23.678 -7.578 -41.631 1.00 94.50 152 GLU A C 1
ATOM 1184 O O . GLU A 1 152 ? 23.680 -7.808 -42.844 1.00 94.50 152 GLU A O 1
ATOM 1189 N N . ILE A 1 153 ? 24.062 -8.497 -40.739 1.00 95.88 153 ILE A N 1
ATOM 1190 C CA . ILE A 1 153 ? 24.463 -9.856 -41.116 1.00 95.88 153 ILE A CA 1
ATOM 1191 C C . ILE A 1 153 ? 23.265 -10.637 -41.665 1.00 95.88 153 ILE A C 1
ATOM 1193 O O . ILE A 1 153 ? 23.406 -11.317 -42.681 1.00 95.88 153 ILE A O 1
ATOM 1197 N N . MET A 1 154 ? 22.093 -10.536 -41.033 1.00 94.44 154 MET A N 1
ATOM 1198 C CA . MET A 1 154 ? 20.885 -11.238 -41.470 1.00 94.44 154 MET A CA 1
ATOM 1199 C C . MET A 1 154 ? 20.465 -10.817 -42.876 1.00 94.44 154 MET A C 1
ATOM 1201 O O . MET A 1 154 ? 20.240 -11.693 -43.704 1.00 94.44 154 MET A O 1
ATOM 1205 N N . VAL A 1 155 ? 20.453 -9.515 -43.178 1.00 94.19 155 VAL A N 1
ATOM 1206 C CA . VAL A 1 155 ? 20.141 -9.001 -44.526 1.00 94.19 155 VAL A CA 1
ATOM 1207 C C . VAL A 1 155 ? 21.157 -9.486 -45.563 1.00 94.19 155 VAL A C 1
ATOM 1209 O O . VAL A 1 155 ? 20.803 -9.759 -46.706 1.00 94.19 155 VAL A O 1
ATOM 1212 N N . ARG A 1 156 ? 22.435 -9.618 -45.184 1.00 92.38 156 ARG A N 1
ATOM 1213 C CA . ARG A 1 156 ? 23.476 -10.114 -46.095 1.00 92.38 156 ARG A CA 1
ATOM 1214 C C . ARG A 1 156 ? 23.348 -11.613 -46.378 1.00 92.38 156 ARG A C 1
ATOM 1216 O O . ARG A 1 156 ? 23.666 -12.039 -47.485 1.00 92.38 156 ARG A O 1
ATOM 1223 N N . ILE A 1 157 ? 22.966 -12.410 -45.380 1.00 91.56 157 ILE A N 1
ATOM 1224 C CA . ILE A 1 157 ? 22.882 -13.875 -45.500 1.00 91.56 157 ILE A CA 1
ATOM 1225 C C . ILE A 1 157 ? 21.537 -14.314 -46.098 1.00 91.56 157 ILE A C 1
ATOM 1227 O O . ILE A 1 157 ? 21.500 -15.287 -46.850 1.00 91.56 157 ILE A O 1
ATOM 1231 N N . PHE A 1 158 ? 20.454 -13.598 -45.796 1.00 85.50 158 PHE A N 1
ATOM 1232 C CA . PHE A 1 158 ? 19.090 -13.903 -46.227 1.00 85.50 158 PHE A CA 1
ATOM 1233 C C . PHE A 1 158 ? 18.472 -12.685 -46.943 1.00 85.50 158 PHE A C 1
ATOM 1235 O O . PHE A 1 158 ? 17.701 -11.953 -46.319 1.00 85.50 158 PHE A O 1
ATOM 1242 N N . PRO A 1 159 ? 18.854 -12.430 -48.211 1.00 65.38 159 PRO A N 1
ATOM 1243 C CA . PRO A 1 159 ? 18.341 -11.308 -48.998 1.00 65.38 159 PRO A CA 1
ATOM 1244 C C . PRO A 1 159 ? 16.874 -11.467 -49.419 1.00 65.38 159 PRO A C 1
ATOM 1246 O O . PRO A 1 159 ? 16.414 -12.622 -49.587 1.00 65.38 159 PRO A O 1
#

pLDDT: mean 78.0, std 22.11, range [30.94, 98.19]